Protein AF-A0A8S3YTP9-F1 (afdb_monomer)

Solvent-accessible surface area (backbone atoms only — not comparable to full-atom values): 6230 Å² total; per-residue (Å²): 135,83,88,55,50,76,43,82,43,78,50,59,78,88,60,47,65,52,75,46,81,45,60,61,79,72,37,32,37,41,40,33,40,60,47,86,88,63,82,35,23,47,26,34,32,28,51,98,52,47,58,69,57,43,33,26,32,49,57,98,86,44,76,43,83,46,67,76,44,34,79,89,42,72,31,70,27,60,47,57,96,35,35,24,35,35,40,38,31,52,32,97,78,70,79,54,69,30,35,34,32,42,39,54,42,53,75,92,62,133

Mean predicted aligned error: 4.48 Å

Structure (mmCIF, N/CA/C/O backbone):
data_AF-A0A8S3YTP9-F1
#
_entry.id   AF-A0A8S3YTP9-F1
#
loop_
_atom_site.group_PDB
_atom_site.id
_atom_site.type_symbol
_atom_site.label_atom_id
_atom_site.label_alt_id
_atom_site.label_comp_id
_atom_site.label_asym_id
_atom_site.label_entity_id
_atom_site.label_seq_id
_atom_site.pdbx_PDB_ins_code
_atom_site.Cartn_x
_atom_site.Cartn_y
_atom_site.Cartn_z
_atom_site.occupancy
_atom_site.B_iso_or_equiv
_atom_site.auth_seq_id
_atom_site.auth_comp_id
_atom_site.auth_asym_id
_atom_site.auth_atom_id
_atom_site.pdbx_PDB_model_num
ATOM 1 N N . LEU A 1 1 ? -3.004 -11.306 -22.745 1.00 39.91 1 LEU A N 1
ATOM 2 C CA . LEU A 1 1 ? -3.332 -11.649 -21.345 1.00 39.91 1 LEU A CA 1
ATOM 3 C C . LEU A 1 1 ? -2.062 -12.136 -20.662 1.00 39.91 1 LEU A C 1
ATOM 5 O O . LEU A 1 1 ? -1.693 -13.288 -20.837 1.00 39.91 1 LEU A O 1
ATOM 9 N N . LEU A 1 2 ? -1.329 -11.253 -19.985 1.00 44.56 2 LEU A N 1
ATOM 10 C CA . LEU A 1 2 ? -0.189 -11.680 -19.174 1.00 44.56 2 LEU A CA 1
ATOM 11 C C . LEU A 1 2 ? -0.756 -12.236 -17.868 1.00 44.56 2 LEU A C 1
ATOM 13 O O . LEU A 1 2 ? -1.331 -11.491 -17.082 1.00 44.56 2 LEU A O 1
ATOM 17 N N . SER A 1 3 ? -0.642 -13.548 -17.683 1.00 49.03 3 SER A N 1
ATOM 18 C CA . SER A 1 3 ? -0.996 -14.246 -16.448 1.00 49.03 3 SER A CA 1
ATOM 19 C C . SER A 1 3 ? 0.017 -13.869 -15.358 1.00 49.03 3 SER A C 1
ATOM 21 O O . SER A 1 3 ? 0.947 -14.618 -15.076 1.00 49.03 3 SER A O 1
ATOM 23 N N . GLY A 1 4 ? -0.090 -12.653 -14.820 1.00 61.44 4 GLY A N 1
ATOM 24 C CA . GLY A 1 4 ? 0.720 -12.199 -13.692 1.00 61.44 4 GLY A CA 1
ATOM 25 C C . GLY A 1 4 ? 0.270 -12.898 -12.411 1.00 61.44 4 GLY A C 1
ATOM 26 O O . GLY A 1 4 ? -0.926 -13.004 -12.153 1.00 61.44 4 GLY A O 1
ATOM 27 N N . LYS A 1 5 ? 1.215 -13.393 -11.607 1.00 77.56 5 LYS A N 1
ATOM 28 C CA . LYS A 1 5 ? 0.915 -13.975 -10.293 1.00 77.56 5 LYS A CA 1
ATOM 29 C C . LYS A 1 5 ? 0.400 -12.869 -9.365 1.00 77.56 5 LYS A C 1
ATOM 31 O O . LYS A 1 5 ? 1.066 -11.845 -9.225 1.00 77.56 5 LYS A O 1
ATOM 36 N N . MET A 1 6 ? -0.755 -13.070 -8.733 1.00 87.19 6 MET A N 1
ATOM 37 C CA . MET A 1 6 ? -1.172 -12.229 -7.611 1.00 87.19 6 MET A CA 1
ATOM 38 C C . MET A 1 6 ? -0.465 -12.720 -6.344 1.00 87.19 6 MET A C 1
ATOM 40 O O . MET A 1 6 ? -0.424 -13.924 -6.084 1.00 87.19 6 MET A O 1
ATOM 44 N N . ILE A 1 7 ? 0.137 -11.802 -5.600 1.00 90.88 7 ILE A N 1
ATOM 45 C CA . ILE A 1 7 ? 0.799 -12.063 -4.324 1.00 90.88 7 ILE A CA 1
ATOM 46 C C . ILE A 1 7 ? -0.034 -11.366 -3.258 1.00 90.88 7 ILE A C 1
ATOM 48 O O . ILE A 1 7 ? -0.190 -10.149 -3.307 1.00 90.88 7 ILE A O 1
ATOM 52 N N . ASP A 1 8 ? -0.582 -12.138 -2.332 1.00 93.50 8 ASP A N 1
ATOM 53 C CA . ASP A 1 8 ? -1.375 -11.606 -1.230 1.00 93.50 8 ASP A CA 1
ATOM 54 C C . ASP A 1 8 ? -0.457 -11.292 -0.044 1.00 93.50 8 ASP A C 1
ATOM 56 O O . ASP A 1 8 ? 0.332 -12.149 0.366 1.00 93.50 8 ASP A O 1
ATOM 60 N N . VAL A 1 9 ? -0.496 -10.056 0.452 1.00 95.12 9 VAL A N 1
ATOM 61 C CA . VAL A 1 9 ? 0.353 -9.575 1.547 1.00 95.12 9 VAL A CA 1
ATOM 62 C C . VAL A 1 9 ? -0.530 -8.950 2.617 1.00 95.12 9 VAL A C 1
ATOM 64 O O . VAL A 1 9 ? -1.011 -7.823 2.480 1.00 95.12 9 VAL A O 1
ATOM 67 N N . GLU A 1 10 ? -0.692 -9.682 3.713 1.00 97.12 10 GLU A N 1
ATOM 68 C CA . GLU A 1 10 ? -1.395 -9.215 4.899 1.00 97.12 10 GLU A CA 1
ATOM 69 C C . GLU A 1 10 ? -0.445 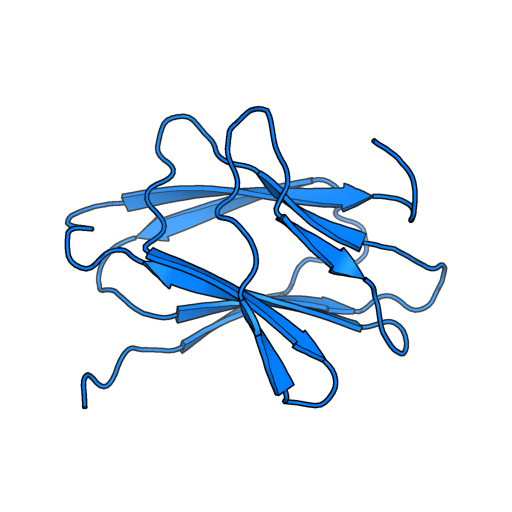-8.462 5.835 1.00 97.12 10 GLU A C 1
ATOM 71 O O . GLU A 1 10 ? 0.620 -8.958 6.211 1.00 97.12 10 GLU A O 1
ATOM 76 N N . ILE A 1 11 ? -0.847 -7.260 6.237 1.00 96.88 11 ILE A N 1
ATOM 77 C CA . ILE A 1 11 ? -0.177 -6.483 7.276 1.00 96.88 11 ILE A CA 1
ATOM 78 C C . ILE A 1 11 ? -0.722 -6.935 8.637 1.00 96.88 11 ILE A C 1
ATOM 80 O O . ILE A 1 11 ? -1.935 -6.869 8.845 1.00 96.88 11 ILE A O 1
ATOM 84 N N . PRO A 1 12 ? 0.139 -7.340 9.589 1.00 95.44 12 PRO A N 1
ATOM 85 C CA . PRO A 1 12 ? -0.292 -7.646 10.950 1.00 95.44 12 PRO A CA 1
ATOM 86 C C . PRO A 1 12 ? -0.970 -6.444 11.621 1.00 95.44 12 PRO A C 1
ATOM 88 O O . PRO A 1 12 ? -0.485 -5.320 11.507 1.00 95.44 12 PRO A O 1
ATOM 91 N N . GLU A 1 13 ? -2.043 -6.673 12.385 1.00 92.44 13 GLU A N 1
ATOM 92 C CA . GLU A 1 13 ? -2.872 -5.603 12.976 1.00 92.44 13 GLU A CA 1
ATOM 93 C C . GLU A 1 13 ? -2.096 -4.602 13.851 1.00 92.44 13 GLU A C 1
ATOM 95 O O . GLU A 1 13 ? -2.452 -3.426 13.949 1.00 92.44 13 GLU A O 1
ATOM 100 N N . ASN A 1 14 ? -1.016 -5.063 14.485 1.00 92.06 14 ASN A N 1
ATOM 101 C CA . ASN A 1 14 ? -0.154 -4.268 15.357 1.00 92.06 14 ASN A CA 1
ATOM 102 C C . ASN A 1 14 ? 0.959 -3.512 14.610 1.00 92.06 14 ASN A C 1
ATOM 104 O O . ASN A 1 14 ? 1.720 -2.771 15.236 1.00 92.06 14 ASN A O 1
ATOM 108 N N . CYS A 1 15 ? 1.080 -3.692 13.294 1.00 94.56 15 CYS A N 1
ATOM 109 C CA . CYS A 1 15 ? 2.113 -3.069 12.486 1.00 94.56 15 CYS A CA 1
ATOM 110 C C . CYS A 1 15 ? 1.601 -1.767 11.861 1.00 94.56 15 CYS A C 1
ATOM 112 O O . CYS A 1 15 ? 0.647 -1.756 11.087 1.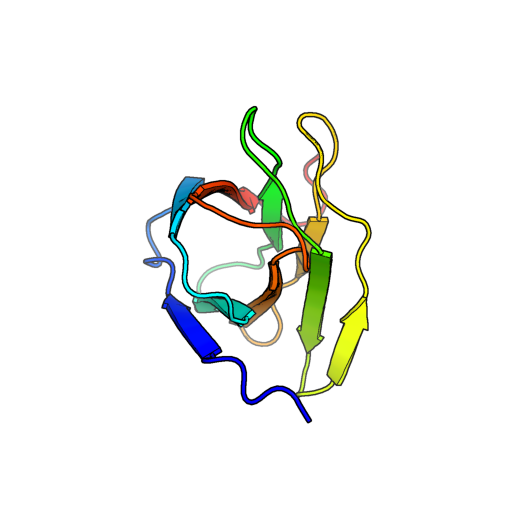00 94.56 15 CYS A O 1
ATOM 114 N N . THR A 1 16 ? 2.246 -0.649 12.191 1.00 94.94 16 THR A N 1
ATOM 115 C CA . THR A 1 16 ? 1.868 0.679 11.680 1.00 94.94 16 THR A CA 1
ATOM 116 C C . THR A 1 16 ? 2.787 1.187 10.578 1.00 94.94 16 THR A C 1
ATOM 118 O O . THR A 1 16 ? 2.433 2.132 9.877 1.00 94.94 16 THR A O 1
ATOM 121 N N . ILE A 1 17 ? 3.963 0.584 10.414 1.00 96.88 17 ILE A N 1
ATOM 122 C CA . ILE A 1 17 ? 4.934 0.927 9.380 1.00 96.88 17 ILE A CA 1
ATOM 123 C C . ILE A 1 17 ? 5.797 -0.290 9.066 1.00 96.88 17 ILE A C 1
ATOM 125 O O . ILE A 1 17 ? 6.168 -1.043 9.966 1.00 96.88 17 ILE A O 1
ATOM 129 N N . GLY A 1 18 ? 6.158 -0.452 7.801 1.00 96.81 18 GLY A N 1
ATOM 130 C CA . GLY A 1 18 ? 7.087 -1.486 7.376 1.00 96.81 18 GLY A CA 1
ATOM 131 C C . GLY A 1 18 ? 7.457 -1.342 5.910 1.00 96.81 18 GLY A C 1
ATOM 132 O O . GLY A 1 18 ? 6.934 -0.474 5.210 1.00 96.81 18 GLY A O 1
ATOM 133 N N . ASN A 1 19 ? 8.352 -2.212 5.459 1.00 96.56 19 ASN A N 1
ATOM 134 C CA . ASN A 1 19 ? 8.785 -2.283 4.071 1.00 96.56 19 ASN A CA 1
ATOM 135 C C . ASN A 1 19 ? 8.274 -3.572 3.430 1.00 96.56 19 ASN A C 1
ATOM 137 O O . ASN A 1 19 ? 8.137 -4.601 4.094 1.00 96.56 19 ASN A O 1
ATOM 141 N N . VAL A 1 20 ? 8.005 -3.500 2.133 1.00 94.44 20 VAL A N 1
ATOM 142 C CA . VAL A 1 20 ? 7.654 -4.639 1.293 1.00 94.44 20 VAL A CA 1
ATOM 143 C C . VAL A 1 20 ? 8.742 -4.794 0.247 1.00 94.44 20 VAL A C 1
ATOM 145 O O . VAL A 1 20 ? 8.837 -4.000 -0.691 1.00 94.44 20 VAL A O 1
ATOM 148 N N . ASP A 1 21 ? 9.546 -5.838 0.414 1.00 92.31 21 ASP A N 1
ATOM 149 C CA . ASP A 1 21 ? 10.508 -6.268 -0.591 1.00 92.31 21 ASP A CA 1
ATOM 150 C C . ASP A 1 21 ? 9.797 -7.064 -1.680 1.00 92.31 21 ASP A C 1
ATOM 152 O O . ASP A 1 21 ? 9.162 -8.092 -1.423 1.00 92.31 21 ASP A O 1
ATOM 156 N N . TRP A 1 22 ? 9.933 -6.613 -2.922 1.00 89.69 22 TRP A N 1
ATOM 157 C CA . TRP A 1 22 ? 9.312 -7.248 -4.069 1.00 89.69 22 TRP A CA 1
ATOM 158 C C . TRP A 1 22 ? 10.341 -7.653 -5.124 1.00 89.69 22 TRP A C 1
ATOM 160 O O . TRP A 1 22 ? 10.862 -6.833 -5.882 1.00 89.69 22 TRP A O 1
ATOM 170 N N . ASN A 1 23 ? 10.600 -8.960 -5.186 1.00 84.00 23 ASN A N 1
ATOM 171 C CA . ASN A 1 23 ? 11.539 -9.576 -6.120 1.00 84.00 23 ASN A CA 1
ATOM 172 C C . ASN A 1 23 ? 10.842 -10.100 -7.386 1.00 84.00 23 ASN A C 1
ATOM 174 O O . ASN A 1 23 ? 9.714 -10.592 -7.337 1.00 84.00 23 ASN A O 1
ATOM 178 N N . TYR A 1 24 ? 11.550 -10.046 -8.516 1.00 76.00 24 TYR A N 1
ATOM 179 C CA . TYR A 1 24 ? 11.189 -10.722 -9.766 1.00 76.00 24 TYR A CA 1
ATOM 180 C C . TYR A 1 24 ? 10.999 -12.247 -9.556 1.00 76.00 24 TYR A C 1
ATOM 182 O O . TYR A 1 24 ? 11.750 -12.832 -8.771 1.00 76.00 24 TYR A O 1
ATOM 190 N N . PRO A 1 25 ? 10.082 -12.942 -10.276 1.00 64.38 25 PRO A N 1
ATOM 191 C CA . PRO A 1 25 ? 9.239 -12.490 -11.392 1.00 64.38 25 PRO A CA 1
ATOM 192 C C . PRO A 1 25 ? 8.003 -11.659 -11.019 1.00 64.38 25 PRO A C 1
ATOM 194 O O . PRO A 1 25 ? 7.475 -11.720 -9.914 1.00 64.38 25 PRO A O 1
ATOM 197 N N . ARG A 1 26 ? 7.559 -10.872 -12.010 1.00 72.31 26 ARG A N 1
ATOM 198 C CA . ARG A 1 26 ? 6.534 -9.816 -11.920 1.00 72.31 26 ARG A CA 1
ATOM 199 C C . ARG A 1 26 ? 5.134 -10.360 -11.631 1.00 72.31 26 ARG A C 1
ATOM 201 O O . ARG A 1 26 ? 4.767 -11.449 -12.070 1.00 72.31 26 ARG A O 1
ATOM 208 N N . GLY A 1 27 ? 4.329 -9.528 -10.981 1.00 79.19 27 GLY A N 1
ATOM 209 C CA . GLY A 1 27 ? 2.949 -9.831 -10.631 1.00 79.19 27 GLY A CA 1
ATOM 210 C C . GLY A 1 27 ? 2.191 -8.592 -10.175 1.00 79.19 27 GLY A C 1
ATOM 211 O O . GLY A 1 27 ? 2.587 -7.464 -10.473 1.00 79.19 27 GLY A O 1
ATOM 212 N N . VAL A 1 28 ? 1.125 -8.820 -9.422 1.00 90.44 28 VAL A N 1
ATOM 213 C CA . VAL A 1 28 ? 0.403 -7.776 -8.692 1.00 90.44 28 VAL A CA 1
ATOM 214 C C . VAL A 1 28 ? 0.432 -8.154 -7.219 1.00 90.44 28 VAL A C 1
ATOM 216 O O . VAL A 1 28 ? 0.137 -9.298 -6.886 1.00 90.44 28 VAL A O 1
ATOM 219 N N . ILE A 1 29 ? 0.806 -7.229 -6.344 1.00 93.88 29 ILE A N 1
ATOM 220 C CA . ILE A 1 29 ? 0.658 -7.396 -4.901 1.00 93.88 29 ILE A CA 1
ATOM 221 C C . ILE A 1 29 ? -0.723 -6.878 -4.506 1.00 93.88 29 ILE A C 1
ATOM 223 O O . ILE A 1 29 ? -1.063 -5.743 -4.831 1.00 93.88 29 ILE A O 1
ATOM 227 N N . LEU A 1 30 ? -1.501 -7.691 -3.800 1.00 96.00 30 LEU A N 1
ATOM 228 C CA . LEU A 1 30 ? -2.636 -7.225 -3.016 1.00 96.00 30 LEU A CA 1
ATOM 229 C C . LEU A 1 30 ? -2.136 -7.007 -1.589 1.00 96.00 30 LEU A C 1
ATOM 231 O O . LEU A 1 30 ? -1.962 -7.958 -0.838 1.00 96.00 30 LEU A O 1
ATOM 235 N N . LEU A 1 31 ? -1.861 -5.757 -1.234 1.00 97.50 31 LEU A N 1
ATOM 236 C CA . LEU A 1 31 ? -1.498 -5.386 0.127 1.00 97.50 31 LEU A CA 1
ATOM 237 C C . LEU A 1 31 ? -2.775 -5.063 0.894 1.00 97.50 31 LEU A C 1
ATOM 239 O O . LEU A 1 31 ? -3.560 -4.214 0.454 1.00 97.50 31 LEU A O 1
ATOM 243 N N . HIS A 1 32 ? -2.984 -5.699 2.039 1.00 97.94 32 HIS A N 1
ATOM 244 C CA . HIS A 1 32 ? -4.173 -5.439 2.832 1.00 97.94 32 HIS A CA 1
ATOM 245 C C . HIS A 1 32 ? -3.922 -5.457 4.332 1.00 97.94 32 HIS A C 1
ATOM 247 O O . HIS A 1 32 ? -3.021 -6.111 4.842 1.00 97.94 32 HIS A O 1
ATOM 253 N N . LEU A 1 33 ? -4.784 -4.733 5.034 1.00 97.69 33 LEU A N 1
ATOM 254 C CA . LEU A 1 33 ? -4.875 -4.722 6.485 1.00 97.69 33 LEU A CA 1
ATOM 255 C C . LEU A 1 33 ? -6.347 -4.871 6.854 1.00 97.69 33 LEU A C 1
ATOM 257 O O . LEU A 1 33 ? -7.190 -4.179 6.273 1.00 97.69 33 LEU A O 1
ATOM 261 N N . THR A 1 34 ? -6.632 -5.738 7.819 1.00 96.69 34 THR A N 1
ATOM 262 C CA . THR A 1 34 ? -7.939 -5.841 8.473 1.00 96.69 34 THR A CA 1
ATOM 263 C C . THR A 1 34 ? -7.764 -5.415 9.922 1.00 96.69 34 THR A C 1
ATOM 265 O O . THR A 1 34 ? -6.868 -5.919 10.583 1.00 96.69 34 THR A O 1
ATOM 268 N N . ARG A 1 35 ? -8.571 -4.474 10.410 1.00 94.06 35 ARG A N 1
ATOM 269 C CA . ARG A 1 35 ? -8.520 -3.992 11.794 1.00 94.06 35 ARG A CA 1
ATOM 270 C C . ARG A 1 35 ? -9.877 -3.401 12.181 1.00 94.06 35 ARG A C 1
ATOM 272 O O . ARG A 1 35 ? -10.456 -2.644 11.411 1.00 94.06 35 ARG A O 1
ATOM 279 N N . ALA A 1 36 ? -10.391 -3.746 13.361 1.00 88.81 36 ALA A N 1
ATOM 280 C CA . ALA A 1 36 ? -11.766 -3.415 13.767 1.00 88.81 36 ALA A CA 1
ATOM 281 C C . ALA A 1 36 ? -11.885 -2.306 14.829 1.00 88.81 36 ALA A C 1
ATOM 283 O O . ALA A 1 36 ? -12.990 -1.957 15.236 1.00 88.81 36 ALA A O 1
ATOM 284 N N . ASP A 1 37 ? -10.771 -1.787 15.339 1.00 85.31 37 ASP A N 1
ATOM 285 C CA . ASP A 1 37 ? -10.770 -0.958 16.549 1.00 85.31 37 ASP A CA 1
ATOM 286 C C . ASP A 1 37 ? -10.973 0.544 16.291 1.00 85.31 37 ASP A C 1
ATOM 288 O O . ASP A 1 37 ? -11.469 1.255 17.165 1.00 85.31 37 ASP A O 1
ATOM 292 N N . SER A 1 38 ? -10.580 1.050 15.122 1.00 89.62 38 SER A N 1
ATOM 293 C CA . SER A 1 38 ? -10.612 2.474 14.793 1.00 89.62 38 SER A 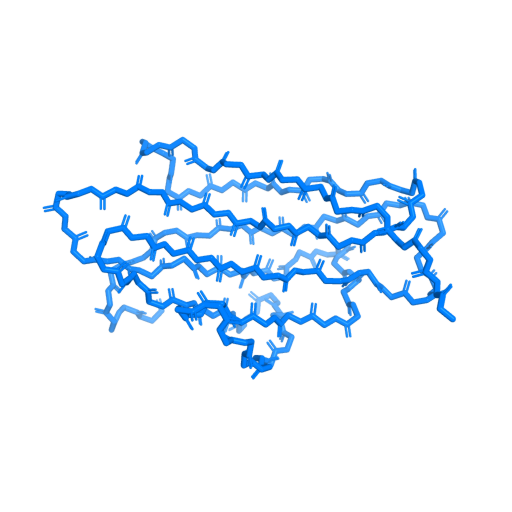CA 1
ATOM 294 C C . SER A 1 38 ? -10.460 2.702 13.289 1.00 89.62 38 SER A C 1
ATOM 296 O O . SER A 1 38 ? -9.756 1.922 12.652 1.00 89.62 38 SER A O 1
ATOM 298 N N . PRO A 1 39 ? -11.053 3.774 12.723 1.00 94.88 39 PRO A N 1
ATOM 299 C CA . PRO A 1 39 ? -10.826 4.145 11.331 1.00 94.88 39 PRO A CA 1
ATOM 300 C C . PRO A 1 39 ? -9.350 4.426 11.043 1.00 94.88 39 PRO A C 1
ATOM 302 O O . PRO A 1 39 ? -8.655 5.059 11.848 1.00 94.88 39 PRO A O 1
ATOM 305 N N . TYR A 1 40 ? -8.881 4.001 9.876 1.00 95.94 40 TYR A N 1
ATOM 306 C CA . TYR A 1 40 ? -7.493 4.123 9.448 1.00 95.94 40 TYR A CA 1
ATOM 307 C C . TYR A 1 40 ? -7.371 4.295 7.933 1.00 95.94 40 TYR A C 1
ATOM 309 O O . TYR A 1 40 ? -8.283 4.042 7.151 1.00 95.94 40 TYR A O 1
ATOM 317 N N . GLN A 1 41 ? -6.192 4.733 7.510 1.00 97.19 41 GLN A N 1
ATOM 318 C CA . GLN A 1 41 ? -5.774 4.703 6.119 1.00 97.19 41 GLN A CA 1
ATOM 319 C C . GLN A 1 41 ? -4.540 3.823 5.988 1.00 97.19 41 GLN A C 1
ATOM 321 O O . GLN A 1 41 ? -3.583 3.957 6.754 1.00 97.19 41 GLN A O 1
ATOM 326 N N . LEU A 1 42 ? -4.565 2.932 5.001 1.00 97.50 42 LEU A N 1
ATOM 327 C CA . LEU A 1 42 ? -3.387 2.208 4.551 1.00 97.50 42 LEU A CA 1
ATOM 328 C C . LEU A 1 42 ? -2.755 2.999 3.409 1.00 97.50 42 LEU A C 1
ATOM 330 O O . LEU A 1 42 ? -3.381 3.201 2.369 1.00 97.50 42 LEU A O 1
ATOM 334 N N . CYS A 1 43 ? -1.520 3.436 3.610 1.00 98.12 43 CYS A N 1
ATOM 335 C CA . CYS A 1 43 ? -0.776 4.265 2.678 1.00 98.12 43 CYS A CA 1
ATOM 336 C C . CYS A 1 43 ? 0.489 3.562 2.201 1.00 98.12 43 CYS A C 1
ATOM 338 O O . CYS A 1 43 ? 1.158 2.884 2.979 1.00 98.12 43 CYS A O 1
ATOM 340 N N . LEU A 1 44 ? 0.853 3.792 0.942 1.00 97.81 44 LEU A N 1
ATOM 341 C CA . LEU A 1 44 ? 2.159 3.446 0.390 1.00 97.81 44 LEU A CA 1
ATOM 342 C C . LEU A 1 44 ? 3.041 4.682 0.317 1.00 97.81 44 LEU A C 1
ATOM 344 O O . LEU A 1 44 ? 2.565 5.774 0.005 1.00 97.81 44 LEU A O 1
ATOM 348 N N . GLN A 1 45 ? 4.334 4.481 0.542 1.00 97.69 45 GLN A N 1
ATOM 349 C CA . GLN A 1 45 ? 5.374 5.484 0.372 1.00 97.69 45 GLN A CA 1
ATOM 350 C C . GLN A 1 45 ? 6.508 4.909 -0.474 1.00 97.69 45 GLN A C 1
ATOM 352 O O . GLN A 1 45 ? 6.921 3.761 -0.294 1.00 97.69 45 GLN A O 1
ATOM 357 N N . GLY A 1 46 ? 7.037 5.726 -1.382 1.00 96.06 46 GLY A N 1
ATOM 358 C CA . GLY A 1 46 ? 8.228 5.370 -2.137 1.00 96.06 46 GLY A CA 1
ATOM 359 C C . GLY A 1 46 ? 9.482 5.375 -1.258 1.00 96.06 46 GLY A C 1
ATOM 360 O O . GLY A 1 46 ? 9.655 6.224 -0.385 1.00 96.06 46 GLY A O 1
ATOM 361 N N . THR A 1 47 ? 10.389 4.449 -1.531 1.00 95.19 47 THR A N 1
ATOM 362 C CA . THR A 1 47 ? 11.773 4.399 -1.060 1.00 95.19 47 THR A CA 1
ATOM 363 C C . THR A 1 47 ? 12.715 4.768 -2.213 1.00 95.19 47 THR A C 1
ATOM 365 O O . THR A 1 47 ? 12.290 5.169 -3.298 1.00 95.19 47 THR A O 1
ATOM 368 N N . TRP A 1 48 ? 14.025 4.656 -1.993 1.00 91.75 48 TRP A N 1
ATOM 369 C CA . TRP A 1 48 ? 15.035 4.913 -3.025 1.00 91.75 48 TRP A CA 1
ATOM 370 C C . TRP A 1 48 ? 15.038 3.889 -4.165 1.00 91.75 48 TRP A C 1
ATOM 372 O O . TRP A 1 48 ? 15.590 4.164 -5.227 1.00 91.75 48 TRP A O 1
ATOM 382 N N . THR A 1 49 ? 14.440 2.718 -3.950 1.00 91.00 49 THR A N 1
ATOM 383 C CA . THR A 1 49 ? 14.431 1.599 -4.903 1.00 91.00 49 THR A CA 1
ATOM 384 C C . THR A 1 49 ? 13.032 1.320 -5.456 1.00 91.00 49 THR A C 1
ATOM 386 O O . THR A 1 49 ? 12.838 0.343 -6.186 1.00 91.00 49 THR A O 1
ATOM 389 N N . THR A 1 50 ? 12.046 2.166 -5.135 1.00 92.75 50 THR A N 1
ATOM 390 C CA . THR A 1 50 ? 10.666 2.009 -5.600 1.00 92.75 50 THR A CA 1
ATOM 391 C C . THR A 1 50 ? 10.559 2.191 -7.109 1.00 92.75 50 THR A C 1
ATOM 393 O O . THR A 1 50 ? 10.938 3.218 -7.666 1.00 92.75 50 THR A O 1
ATOM 396 N N . ASN A 1 51 ? 9.993 1.186 -7.770 1.00 91.06 51 ASN A N 1
ATOM 397 C CA . ASN A 1 51 ? 9.764 1.139 -9.205 1.00 91.06 51 ASN A CA 1
ATOM 398 C C . ASN A 1 51 ? 8.431 0.420 -9.474 1.00 91.06 51 ASN A C 1
ATOM 400 O O . ASN A 1 51 ? 8.386 -0.774 -9.782 1.00 91.06 51 ASN A O 1
ATOM 404 N N . LEU A 1 52 ? 7.334 1.161 -9.297 1.00 93.06 52 LEU A N 1
ATOM 405 C CA . LEU A 1 52 ? 5.959 0.670 -9.426 1.00 93.06 52 LEU A CA 1
ATOM 406 C C . LEU A 1 52 ? 5.350 1.100 -10.763 1.00 93.06 52 LEU A C 1
ATOM 408 O O . LEU A 1 52 ? 5.561 2.218 -11.222 1.00 93.06 52 LEU A O 1
ATOM 412 N N . GLY A 1 53 ? 4.581 0.204 -11.379 1.00 92.75 53 GLY A N 1
ATOM 413 C CA . GLY A 1 53 ? 3.831 0.466 -12.611 1.00 92.75 53 GLY A CA 1
ATOM 414 C C . GLY A 1 53 ? 2.443 1.049 -12.369 1.00 92.75 53 GLY A C 1
ATOM 415 O O . GLY A 1 53 ? 1.899 1.707 -13.250 1.00 92.75 53 GLY A O 1
ATOM 416 N N . GLY A 1 54 ? 1.880 0.841 -11.180 1.00 95.00 54 GLY A N 1
ATOM 417 C CA . GLY A 1 54 ? 0.543 1.315 -10.843 1.00 95.00 54 GLY A CA 1
ATOM 418 C C . GLY A 1 54 ? 0.156 0.976 -9.412 1.00 95.00 54 GLY A C 1
ATOM 419 O O . GLY A 1 54 ? 0.585 -0.049 -8.877 1.00 95.00 54 GLY A O 1
ATOM 420 N N . VAL A 1 55 ? -0.679 1.829 -8.825 1.00 97.69 55 VAL A N 1
ATOM 421 C CA . VAL A 1 55 ? -1.320 1.617 -7.527 1.00 97.69 55 VAL A CA 1
ATOM 422 C C . VAL A 1 55 ? -2.812 1.872 -7.693 1.00 97.69 55 VAL A C 1
ATOM 424 O O . VAL A 1 55 ? -3.205 2.884 -8.271 1.00 97.69 55 VAL A O 1
ATOM 427 N N . SER A 1 56 ? -3.637 0.976 -7.165 1.00 98.25 56 SER A N 1
ATOM 428 C CA . SER A 1 56 ? -5.092 1.118 -7.142 1.00 98.25 56 SER A CA 1
ATOM 429 C C . SER A 1 56 ? -5.621 0.792 -5.755 1.00 98.25 56 SER A C 1
ATOM 431 O O . SER A 1 56 ? -5.162 -0.159 -5.127 1.00 98.25 56 SER A O 1
ATOM 433 N N . LYS A 1 57 ? -6.623 1.531 -5.280 1.00 97.94 57 LYS A N 1
ATOM 43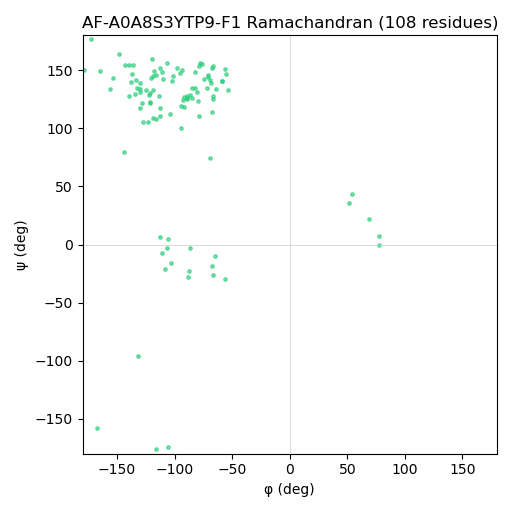4 C CA . LYS A 1 57 ? -7.428 1.077 -4.139 1.00 97.94 57 LYS A CA 1
ATOM 435 C C . LYS A 1 57 ? -8.507 0.113 -4.596 1.00 97.94 57 LYS A C 1
ATOM 437 O O . LYS A 1 57 ? -9.025 0.263 -5.702 1.00 97.94 57 LYS A O 1
ATOM 442 N N . VAL A 1 58 ? -8.858 -0.835 -3.732 1.00 97.44 58 VAL A N 1
ATOM 443 C CA . VAL A 1 58 ? -9.938 -1.796 -3.980 1.00 97.44 58 VAL A CA 1
ATOM 444 C C . VAL A 1 58 ? -11.014 -1.630 -2.923 1.00 97.44 58 VAL A C 1
ATOM 446 O O . VAL A 1 58 ? -10.826 -2.019 -1.772 1.00 97.44 58 VAL A O 1
ATOM 449 N N . VAL A 1 59 ? -12.163 -1.094 -3.326 1.00 96.06 59 VAL A N 1
ATOM 450 C CA . VAL A 1 59 ? -13.326 -0.917 -2.449 1.00 96.06 59 VAL A CA 1
ATOM 451 C C . VAL A 1 59 ? -14.498 -1.670 -3.056 1.00 96.06 59 VAL A C 1
ATOM 453 O O . VAL A 1 59 ? -14.860 -1.427 -4.203 1.00 96.06 59 VAL A O 1
ATOM 456 N N . ASN A 1 60 ? -15.073 -2.617 -2.311 1.00 92.56 60 ASN A N 1
ATOM 457 C CA . ASN A 1 60 ? -16.185 -3.460 -2.777 1.00 92.56 60 ASN A CA 1
ATOM 458 C C . ASN A 1 60 ? -15.918 -4.148 -4.132 1.00 92.56 60 ASN A C 1
ATOM 460 O O . ASN A 1 60 ? -16.811 -4.291 -4.961 1.00 92.56 60 ASN A O 1
ATOM 464 N N . GLY A 1 61 ? -14.664 -4.552 -4.367 1.00 91.69 61 GLY A N 1
ATOM 465 C CA . GLY A 1 61 ? -14.227 -5.183 -5.617 1.00 91.69 61 GLY A CA 1
ATOM 466 C C . GLY A 1 61 ? -14.023 -4.220 -6.791 1.00 91.69 61 GLY A C 1
ATOM 467 O O . GLY A 1 61 ? -13.625 -4.662 -7.863 1.00 91.69 61 GLY A O 1
ATOM 468 N N . VAL A 1 62 ? -14.256 -2.919 -6.602 1.00 96.00 62 VAL A N 1
ATOM 469 C CA . VAL A 1 62 ? -14.009 -1.888 -7.612 1.00 96.00 62 VAL A CA 1
ATOM 470 C C . VAL A 1 62 ? -12.614 -1.311 -7.417 1.00 96.00 62 VAL A C 1
ATOM 472 O O . VAL A 1 62 ? -12.274 -0.817 -6.338 1.00 96.00 62 VAL A O 1
ATOM 475 N N . GLU A 1 63 ? -11.814 -1.358 -8.479 1.00 97.00 63 GLU A N 1
ATOM 476 C CA . GLU A 1 63 ? -10.486 -0.754 -8.515 1.00 97.00 63 GLU A CA 1
ATOM 477 C C . GLU A 1 63 ? -10.573 0.729 -8.886 1.00 97.00 63 GLU A C 1
ATOM 479 O O . GLU A 1 63 ? -11.265 1.117 -9.826 1.00 97.00 63 GLU A O 1
ATOM 484 N N . THR A 1 64 ? -9.852 1.578 -8.160 1.00 98.00 64 THR A N 1
ATOM 485 C CA . THR A 1 64 ? -9.682 2.996 -8.500 1.00 98.00 64 THR A CA 1
ATOM 486 C C . THR A 1 64 ? -8.204 3.332 -8.496 1.00 98.00 64 THR A C 1
ATOM 488 O O . THR A 1 64 ? -7.541 3.164 -7.471 1.00 98.00 64 THR A O 1
ATOM 491 N N . VAL A 1 65 ? -7.697 3.816 -9.630 1.00 98.06 65 VAL A N 1
ATOM 492 C CA . VAL A 1 65 ? -6.287 4.190 -9.781 1.00 98.06 65 VAL A CA 1
ATOM 493 C C . VAL A 1 65 ? -5.948 5.352 -8.850 1.00 98.06 65 VAL A C 1
ATOM 495 O O . VAL A 1 65 ? -6.676 6.343 -8.775 1.00 98.06 65 VAL A O 1
ATOM 498 N N . LEU A 1 66 ? -4.828 5.216 -8.151 1.00 98.06 66 LEU A N 1
ATOM 499 C CA . LEU A 1 66 ? -4.223 6.241 -7.315 1.00 98.06 66 LEU A CA 1
ATOM 500 C C . LEU A 1 66 ? -2.965 6.792 -8.005 1.00 98.06 66 LEU A C 1
ATOM 502 O O . LEU A 1 66 ? -2.358 6.097 -8.827 1.00 98.06 66 LEU A O 1
ATOM 506 N N . PRO A 1 67 ? -2.532 8.022 -7.676 1.00 97.62 67 PRO A N 1
ATOM 507 C CA . PRO A 1 67 ? -1.196 8.471 -8.052 1.00 97.62 67 PRO A CA 1
ATOM 508 C C . PRO A 1 67 ? -0.143 7.496 -7.512 1.00 97.62 67 PRO A C 1
ATOM 510 O O . PRO A 1 67 ? -0.355 6.851 -6.484 1.00 97.62 67 PRO A O 1
ATOM 513 N N . LEU A 1 68 ? 0.994 7.377 -8.200 1.00 97.00 68 LEU A N 1
ATOM 514 C CA . LEU A 1 68 ? 2.114 6.586 -7.694 1.00 97.00 68 LEU A CA 1
ATOM 515 C C . LEU A 1 68 ? 2.728 7.271 -6.465 1.00 97.00 68 LEU A C 1
ATOM 517 O O . LEU A 1 68 ? 2.903 8.493 -6.491 1.00 97.00 68 LEU A O 1
ATOM 521 N N . PRO A 1 69 ? 3.091 6.510 -5.420 1.00 96.75 69 PRO A N 1
ATOM 522 C CA . PRO A 1 69 ? 3.705 7.086 -4.239 1.00 96.75 69 PRO A CA 1
ATOM 523 C C . PRO A 1 69 ? 5.124 7.547 -4.566 1.00 96.75 69 PRO A C 1
ATOM 525 O O . PRO A 1 69 ? 5.854 6.913 -5.333 1.00 96.75 69 PRO A O 1
ATOM 528 N N . THR A 1 70 ? 5.537 8.638 -3.937 1.00 96.25 70 THR A N 1
ATOM 529 C CA . THR A 1 70 ? 6.924 9.106 -3.941 1.00 96.25 70 THR A CA 1
ATOM 530 C C . THR A 1 70 ? 7.471 9.061 -2.518 1.00 96.25 70 THR A C 1
ATOM 532 O O . THR A 1 70 ? 6.810 8.596 -1.588 1.00 96.25 70 THR A O 1
ATOM 535 N N . ARG A 1 71 ? 8.703 9.533 -2.325 1.00 95.31 71 ARG A N 1
ATOM 536 C CA . ARG A 1 71 ? 9.265 9.687 -0.979 1.00 95.31 71 ARG A CA 1
ATOM 537 C C . ARG A 1 71 ? 8.532 10.759 -0.165 1.00 95.31 71 ARG A C 1
ATOM 539 O O . ARG A 1 71 ? 8.479 10.636 1.054 1.00 95.31 71 ARG A O 1
ATOM 546 N N . ASP A 1 72 ? 7.928 11.739 -0.833 1.00 94.75 72 ASP A N 1
ATOM 547 C CA . ASP A 1 72 ? 7.298 12.908 -0.205 1.00 94.75 72 ASP A CA 1
ATOM 548 C C . ASP A 1 72 ? 5.764 12.909 -0.332 1.00 94.75 72 ASP A C 1
ATOM 550 O O . ASP A 1 72 ? 5.094 13.757 0.249 1.00 94.75 72 ASP A O 1
ATOM 554 N N . SER A 1 73 ? 5.193 11.976 -1.101 1.00 94.94 73 SER A N 1
ATOM 555 C CA . SER A 1 73 ? 3.755 11.887 -1.357 1.00 94.94 73 SER A CA 1
ATOM 556 C C . SER A 1 73 ? 3.265 10.451 -1.219 1.00 94.94 73 SER A C 1
ATOM 558 O O . SER A 1 73 ? 3.839 9.528 -1.800 1.00 94.94 73 SER A O 1
ATOM 560 N N . LEU A 1 74 ? 2.201 10.277 -0.437 1.00 96.75 74 LEU A N 1
ATOM 561 C CA . LEU A 1 74 ? 1.610 8.981 -0.132 1.00 96.75 74 LEU A CA 1
ATOM 562 C C . LEU A 1 74 ? 0.467 8.635 -1.088 1.00 96.75 74 LEU A C 1
ATOM 564 O O . LEU A 1 74 ? -0.292 9.505 -1.516 1.00 96.75 74 LEU A O 1
ATOM 568 N N . SER A 1 75 ? 0.283 7.337 -1.321 1.00 97.56 75 SER A N 1
ATOM 569 C CA . SER A 1 75 ? -0.895 6.795 -2.008 1.00 97.56 75 SER A CA 1
ATOM 570 C C . SER A 1 75 ? -1.710 5.976 -1.024 1.00 97.56 75 SER A C 1
ATOM 572 O O . SER A 1 75 ? -1.260 4.916 -0.592 1.00 97.56 75 SER A O 1
ATOM 574 N N . CYS A 1 76 ? -2.892 6.468 -0.658 1.00 97.44 76 CYS A N 1
ATOM 575 C CA . CYS A 1 76 ? -3.669 5.920 0.449 1.00 97.44 76 CYS A CA 1
ATOM 576 C C . CYS A 1 76 ? -5.024 5.360 0.015 1.00 97.44 76 CYS A C 1
ATOM 578 O O . CYS A 1 76 ? -5.677 5.874 -0.896 1.00 97.44 76 CYS A O 1
ATOM 580 N N . THR A 1 77 ? -5.477 4.342 0.741 1.00 97.06 77 THR A N 1
ATOM 581 C CA . THR A 1 77 ? -6.878 3.930 0.790 1.00 97.06 77 THR A CA 1
ATOM 582 C C . THR A 1 77 ? -7.384 4.015 2.219 1.00 97.06 77 THR A C 1
ATOM 584 O O . THR A 1 77 ? -6.660 3.711 3.165 1.00 97.06 77 THR A O 1
ATOM 587 N N . GLU A 1 78 ? -8.637 4.415 2.362 1.00 95.81 78 GLU A N 1
ATOM 588 C CA . GLU A 1 78 ? -9.368 4.362 3.625 1.00 95.81 78 GLU A CA 1
ATOM 589 C C . GLU A 1 78 ? -9.801 2.930 3.919 1.00 95.81 78 GLU A C 1
ATOM 591 O O . GLU A 1 78 ? -9.934 2.112 2.996 1.00 95.81 78 GLU A O 1
ATOM 596 N N . ASP A 1 79 ? -9.997 2.635 5.201 1.00 95.50 79 ASP A N 1
ATOM 597 C CA . ASP A 1 79 ? -10.700 1.435 5.610 1.00 95.50 79 ASP A CA 1
ATOM 598 C C . ASP A 1 79 ? -12.191 1.533 5.258 1.00 95.50 79 ASP A C 1
ATOM 600 O O . ASP A 1 79 ? -12.822 2.586 5.352 1.00 95.50 79 ASP A O 1
ATOM 604 N N . VAL A 1 80 ? -12.751 0.410 4.822 1.00 95.81 80 VAL A N 1
ATOM 605 C CA . VAL A 1 80 ? -14.187 0.219 4.638 1.00 95.81 80 VAL A CA 1
ATOM 606 C C . VAL A 1 80 ? -14.542 -1.077 5.346 1.00 95.81 80 VAL A C 1
ATOM 608 O O . VAL A 1 80 ? -14.004 -2.135 5.014 1.00 95.81 80 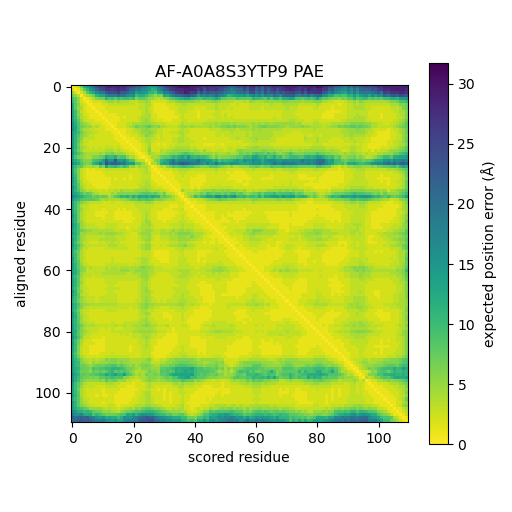VAL A O 1
ATOM 611 N N . ASP A 1 81 ? -15.398 -0.978 6.362 1.00 94.31 81 ASP A N 1
ATOM 612 C CA . ASP A 1 81 ? -15.759 -2.083 7.256 1.00 94.31 81 ASP A CA 1
ATOM 613 C C . ASP A 1 81 ? -14.529 -2.756 7.897 1.00 94.31 81 ASP A C 1
ATOM 615 O O . ASP A 1 81 ? -14.416 -3.986 7.946 1.00 94.31 81 ASP A O 1
ATOM 619 N N . GLY A 1 82 ? -13.571 -1.936 8.348 1.00 95.50 82 GLY A N 1
ATOM 620 C CA . GLY A 1 82 ? -12.341 -2.400 8.989 1.00 95.50 82 GLY A CA 1
ATOM 621 C C . GLY A 1 82 ? -11.379 -3.114 8.040 1.00 95.50 82 GLY A C 1
ATOM 622 O O . GLY A 1 82 ? -10.574 -3.929 8.485 1.00 95.50 82 GLY A O 1
ATOM 623 N N . LYS A 1 83 ? -11.488 -2.876 6.726 1.00 96.94 83 LYS A N 1
ATOM 624 C CA . LYS A 1 83 ? -10.613 -3.462 5.703 1.00 96.94 83 LYS A CA 1
ATOM 625 C C . LYS A 1 83 ? -10.084 -2.389 4.769 1.00 96.94 83 LYS A C 1
ATOM 627 O O . LYS A 1 83 ? -10.850 -1.633 4.182 1.00 96.94 83 LYS A O 1
ATOM 632 N N . ALA A 1 84 ? -8.779 -2.403 4.543 1.00 97.69 84 ALA A N 1
ATOM 633 C CA . ALA A 1 84 ? -8.101 -1.536 3.589 1.00 97.69 84 ALA A CA 1
ATOM 634 C C . ALA A 1 84 ? -7.299 -2.399 2.611 1.00 97.69 84 ALA A C 1
ATOM 636 O O . ALA A 1 84 ? -6.609 -3.328 3.034 1.00 97.69 84 ALA A O 1
ATOM 637 N N . ARG A 1 85 ? -7.407 -2.121 1.305 1.00 98.19 85 ARG A N 1
ATOM 638 C CA . ARG A 1 85 ? -6.796 -2.934 0.241 1.00 98.19 85 ARG A CA 1
ATOM 639 C C . ARG A 1 85 ? -6.199 -2.069 -0.861 1.00 98.19 85 ARG A C 1
ATOM 641 O O . ARG A 1 85 ? -6.896 -1.241 -1.452 1.00 98.19 85 ARG A O 1
ATOM 648 N N . LEU A 1 86 ? -4.933 -2.317 -1.177 1.00 98.19 86 LEU A N 1
ATOM 649 C CA . LEU A 1 86 ? -4.211 -1.696 -2.281 1.00 98.19 86 LEU A CA 1
ATOM 650 C C . LEU A 1 86 ? -3.689 -2.772 -3.230 1.00 98.19 86 LEU A C 1
ATOM 652 O O . LEU A 1 86 ? -3.018 -3.709 -2.809 1.00 98.19 86 LEU A O 1
ATOM 656 N N . LEU A 1 87 ? -3.969 -2.612 -4.518 1.00 97.00 87 LEU A N 1
ATOM 657 C CA . LEU A 1 87 ? -3.319 -3.365 -5.581 1.00 97.00 87 LEU A CA 1
ATOM 658 C C . LEU A 1 87 ? -2.110 -2.584 -6.077 1.00 97.00 87 LEU A C 1
ATOM 660 O O . LEU A 1 87 ? -2.221 -1.421 -6.463 1.00 97.00 87 LEU A O 1
ATOM 664 N N . VAL A 1 88 ? -0.959 -3.242 -6.085 1.00 95.50 88 VAL A N 1
ATOM 665 C CA . VAL A 1 88 ? 0.325 -2.675 -6.482 1.00 95.50 88 VAL A CA 1
ATOM 666 C C . VAL A 1 88 ? 0.872 -3.496 -7.636 1.00 95.50 88 VAL A C 1
ATOM 668 O O . VAL A 1 88 ? 1.043 -4.706 -7.531 1.00 95.50 88 VAL A O 1
ATOM 671 N N . SER A 1 89 ? 1.146 -2.847 -8.760 1.00 92.81 89 SER A N 1
ATOM 672 C CA . SER A 1 89 ? 1.669 -3.496 -9.962 1.00 92.81 89 SER A CA 1
ATOM 673 C C . SER A 1 89 ? 3.116 -3.084 -10.216 1.00 92.81 89 SER A C 1
ATOM 675 O O . SER A 1 89 ? 3.505 -1.940 -9.979 1.00 92.81 89 SER A O 1
ATOM 677 N N . ALA A 1 90 ? 3.928 -4.027 -10.691 1.00 85.94 90 ALA A N 1
ATOM 678 C CA . ALA A 1 90 ? 5.316 -3.772 -11.056 1.00 85.94 90 ALA A CA 1
ATOM 679 C C . ALA A 1 90 ? 5.381 -3.104 -12.433 1.00 85.94 90 ALA A C 1
ATOM 681 O O . ALA A 1 90 ? 4.517 -3.323 -13.286 1.00 85.94 90 ALA A O 1
ATOM 682 N N . THR A 1 91 ? 6.442 -2.341 -12.696 1.00 85.69 91 THR A N 1
ATOM 683 C CA . THR A 1 91 ? 6.706 -1.878 -14.062 1.00 85.69 91 THR A CA 1
ATOM 684 C C . THR A 1 91 ? 7.053 -3.047 -14.985 1.00 85.69 91 THR A C 1
ATOM 686 O O . THR A 1 91 ? 7.610 -4.073 -14.579 1.00 85.69 91 THR A O 1
ATOM 689 N N . SER A 1 92 ? 6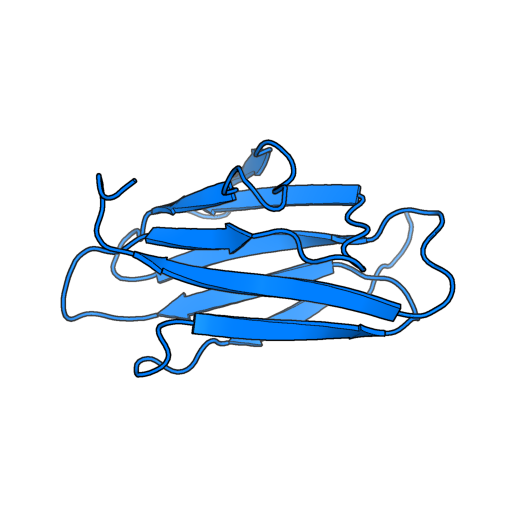.785 -2.880 -16.282 1.00 80.50 92 SER A N 1
ATOM 690 C CA . SER A 1 92 ? 7.227 -3.821 -17.321 1.00 80.50 92 SER A CA 1
ATOM 691 C C . SER A 1 92 ? 8.755 -3.888 -17.467 1.00 80.50 92 SER A C 1
ATOM 693 O O . SER A 1 92 ? 9.263 -4.773 -18.156 1.00 80.50 92 SER A O 1
ATOM 695 N N . SER A 1 93 ? 9.492 -2.987 -16.817 1.00 79.44 93 SER A N 1
ATOM 696 C CA . SER A 1 93 ? 10.952 -2.927 -16.795 1.00 79.44 93 SER A CA 1
ATOM 697 C C . SER A 1 93 ? 11.560 -3.389 -15.468 1.00 79.44 93 SER A C 1
ATOM 699 O O . SER A 1 93 ? 12.779 -3.338 -15.330 1.00 79.44 93 SER A O 1
ATOM 701 N N . LEU A 1 94 ? 10.775 -3.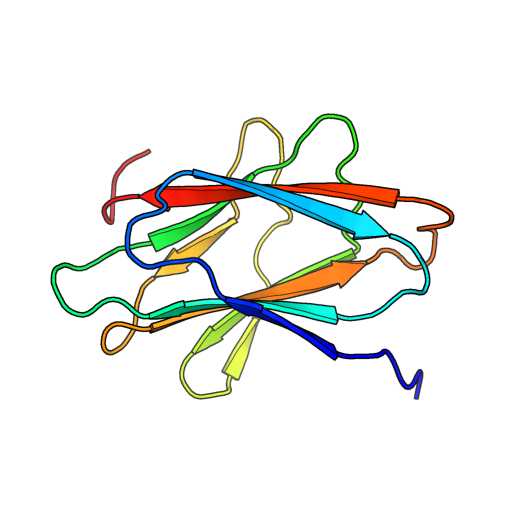882 -14.500 1.00 78.50 94 LEU A N 1
ATOM 702 C CA . LEU A 1 94 ? 11.345 -4.442 -13.275 1.00 78.50 94 LEU A CA 1
ATOM 703 C C . LEU A 1 94 ? 12.100 -5.743 -13.604 1.00 78.50 94 LEU A C 1
ATOM 705 O O . LEU A 1 94 ? 11.498 -6.725 -14.060 1.00 78.50 94 LEU A O 1
ATOM 709 N N . LEU A 1 95 ? 13.424 -5.720 -13.423 1.00 75.44 95 LEU A N 1
ATOM 710 C CA . LEU A 1 95 ? 14.339 -6.825 -13.753 1.00 75.44 95 LEU A CA 1
ATOM 711 C C . LEU A 1 95 ? 14.907 -7.546 -12.522 1.00 75.44 95 LEU A C 1
ATOM 713 O O . LEU A 1 95 ? 15.338 -8.686 -12.654 1.00 75.44 95 LEU A O 1
ATOM 717 N N . TYR A 1 96 ? 14.902 -6.902 -11.352 1.00 80.81 96 TYR A N 1
ATOM 718 C CA . TYR A 1 96 ? 15.538 -7.422 -10.137 1.00 80.81 96 TYR A CA 1
ATOM 719 C C . TYR A 1 96 ? 14.603 -7.328 -8.931 1.00 80.81 96 TYR A C 1
ATOM 721 O O . TYR A 1 96 ? 13.756 -8.199 -8.743 1.00 80.81 96 TYR A O 1
ATOM 729 N N . MET A 1 97 ? 14.733 -6.269 -8.138 1.00 87.88 97 MET A N 1
ATOM 730 C CA . MET A 1 97 ? 13.944 -6.044 -6.935 1.00 87.88 97 MET A CA 1
ATOM 731 C C . MET A 1 97 ? 13.480 -4.596 -6.871 1.00 87.88 97 MET A C 1
ATOM 733 O O . MET A 1 97 ? 14.118 -3.701 -7.430 1.00 87.88 97 MET A O 1
ATOM 737 N N . THR A 1 98 ? 12.374 -4.376 -6.180 1.00 91.19 98 THR A N 1
ATOM 738 C CA . THR A 1 98 ? 11.925 -3.058 -5.753 1.00 91.19 98 THR A CA 1
ATOM 739 C C . THR A 1 98 ? 11.438 -3.153 -4.319 1.00 91.19 98 THR A C 1
ATOM 741 O O . THR A 1 98 ? 10.908 -4.183 -3.916 1.00 91.19 98 THR A O 1
ATOM 744 N N . GLU A 1 99 ? 11.630 -2.094 -3.550 1.00 94.06 99 GLU A N 1
ATOM 745 C CA . GLU A 1 99 ? 11.072 -1.970 -2.210 1.00 94.06 99 GLU A CA 1
ATOM 746 C C . GLU A 1 99 ? 10.100 -0.791 -2.213 1.00 94.06 99 GLU A C 1
ATOM 748 O O . GLU A 1 99 ? 10.316 0.205 -2.909 1.00 94.06 99 GLU A O 1
ATOM 753 N N . PHE A 1 100 ? 9.030 -0.889 -1.439 1.00 95.38 100 PHE A N 1
ATOM 754 C CA . PHE A 1 100 ? 8.191 0.246 -1.070 1.00 95.38 100 PHE A CA 1
ATOM 755 C C . PHE A 1 100 ? 7.794 0.120 0.399 1.00 95.38 100 PHE A C 1
ATOM 757 O O . PHE A 1 100 ? 7.763 -0.981 0.946 1.00 95.38 100 PHE A O 1
ATOM 764 N N . ALA A 1 101 ? 7.489 1.238 1.049 1.00 97.50 101 ALA A N 1
ATOM 765 C CA . ALA A 1 101 ? 7.048 1.237 2.437 1.00 97.50 101 ALA A CA 1
ATOM 766 C C . ALA A 1 101 ? 5.520 1.314 2.524 1.00 97.50 101 ALA A C 1
ATOM 768 O O . ALA A 1 101 ? 4.869 1.909 1.661 1.00 97.50 101 ALA A O 1
ATOM 769 N N . PHE A 1 102 ? 4.953 0.760 3.592 1.00 97.56 102 PHE A N 1
ATOM 770 C CA . PHE A 1 102 ? 3.571 1.004 3.987 1.00 97.56 102 PHE A CA 1
ATOM 771 C C . PHE A 1 102 ? 3.510 1.775 5.303 1.00 97.56 102 PHE A C 1
ATOM 773 O O . PHE A 1 102 ? 4.401 1.671 6.147 1.00 97.56 102 PHE A O 1
ATOM 780 N N . ARG A 1 103 ? 2.432 2.537 5.487 1.00 97.06 103 ARG A N 1
ATOM 781 C CA . ARG A 1 103 ? 2.097 3.238 6.727 1.00 97.06 103 ARG A CA 1
ATOM 782 C C . ARG A 1 103 ? 0.611 3.104 7.015 1.00 97.06 103 ARG A C 1
ATOM 784 O O . ARG A 1 103 ? -0.207 3.233 6.108 1.00 97.06 103 ARG A O 1
ATOM 791 N N . VAL A 1 104 ? 0.275 2.900 8.280 1.00 96.31 104 VAL A N 1
ATOM 792 C CA . VAL A 1 104 ? -1.092 2.948 8.794 1.00 96.31 104 VAL A CA 1
ATOM 793 C C . VAL A 1 104 ? -1.248 4.262 9.541 1.00 96.31 104 VAL A C 1
ATOM 795 O O . VAL A 1 104 ? -0.609 4.477 10.573 1.00 96.31 104 VAL A O 1
ATOM 798 N N . VAL A 1 105 ? -2.067 5.157 9.001 1.00 94.75 105 VAL A N 1
ATOM 799 C CA . VAL A 1 105 ? -2.266 6.505 9.546 1.00 94.75 105 VAL A CA 1
ATOM 800 C C . VAL A 1 105 ? -3.721 6.716 9.937 1.00 94.75 105 VAL A C 1
ATOM 802 O O . VAL A 1 105 ? -4.616 6.008 9.477 1.00 94.75 105 VAL A O 1
ATOM 805 N N . LYS A 1 106 ? -3.970 7.692 10.811 1.00 91.38 106 LYS A N 1
ATOM 806 C CA . LYS A 1 106 ? -5.340 8.117 11.108 1.00 91.38 106 LYS A CA 1
ATOM 807 C C . LYS A 1 106 ? -5.881 8.936 9.932 1.00 91.38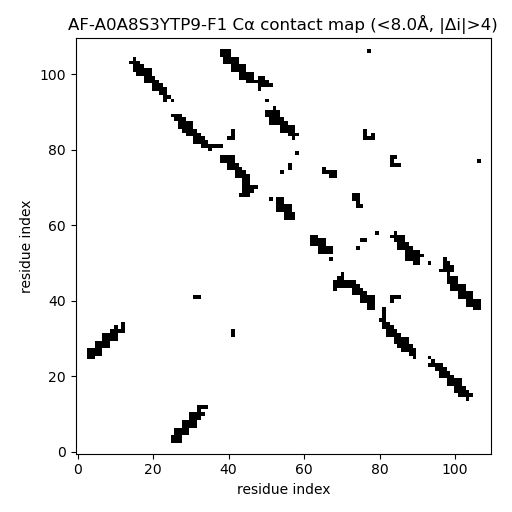 106 LYS A C 1
ATOM 809 O O . LYS A 1 106 ? -5.119 9.746 9.396 1.00 91.38 106 LYS A O 1
ATOM 814 N N . PRO A 1 107 ? -7.171 8.808 9.580 1.00 87.00 107 PRO A N 1
ATOM 815 C CA . PRO A 1 107 ? -7.765 9.616 8.523 1.00 87.00 107 PRO A CA 1
ATOM 816 C C . PRO A 1 107 ? -7.543 11.111 8.778 1.00 87.00 107 PRO A C 1
ATOM 818 O O . PRO A 1 107 ? -7.725 11.591 9.899 1.00 87.00 107 PRO A O 1
ATOM 821 N N . GLY A 1 108 ? -7.115 11.838 7.746 1.00 74.81 108 GLY A N 1
ATOM 822 C CA . GLY A 1 108 ? -6.856 13.280 7.828 1.00 74.81 108 GLY A CA 1
ATOM 823 C C . GLY A 1 108 ? -5.535 13.673 8.500 1.00 74.81 108 GLY A C 1
ATOM 824 O O . GLY A 1 108 ? -5.310 14.862 8.719 1.00 74.81 108 GLY A O 1
ATOM 825 N N . SER A 1 109 ? -4.661 12.714 8.822 1.00 63.62 109 SER A N 1
ATOM 826 C CA . SER A 1 109 ? -3.271 13.013 9.196 1.00 63.62 109 SER A CA 1
ATOM 827 C C . SER A 1 109 ? -2.426 13.211 7.928 1.00 63.62 109 SER A C 1
ATOM 829 O O . SER A 1 109 ? -2.587 12.417 7.001 1.00 63.62 109 SER A O 1
ATOM 831 N N . PRO A 1 110 ? -1.578 14.257 7.862 1.00 53.81 1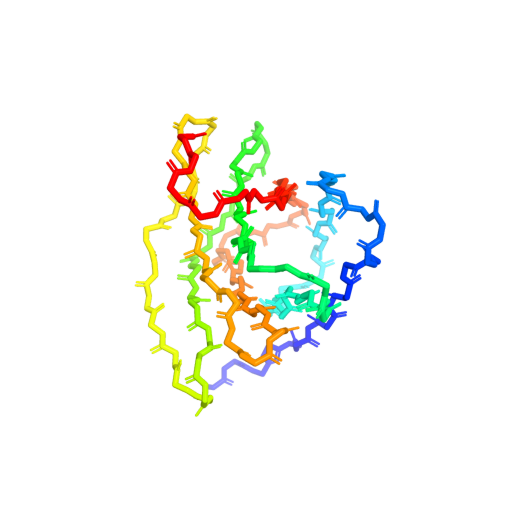10 PRO A N 1
ATOM 832 C CA . PRO A 1 110 ? -0.688 14.492 6.725 1.00 53.81 110 PRO A CA 1
ATOM 833 C C . PRO A 1 110 ? 0.397 13.416 6.586 1.00 53.81 110 PRO A C 1
ATOM 835 O O . PRO A 1 110 ? 0.789 12.817 7.617 1.00 53.81 110 PRO A O 1
#

Organism: NCBI:txid100452

pLDDT: mean 90.48, std 11.44, range [39.91, 98.25]

Nearest PDB structures (foldseek):
  1nqj-assembly1_A  TM=5.747E-01  e=1.912E-03  Hathewaya histolytica
  1nqj-assembly2_B  TM=5.817E-01  e=4.382E-03  Hathewaya histolytica
  2o8o-assembly2_B  TM=5.167E-01  e=1.554E-03  Hathewaya histolytica
  2o8o-assembly1_A  TM=5.530E-01  e=3.751E-03  Hathewaya histolytica
  5sv5-assembly1_A  TM=5.295E-01  e=1.637E-03  Bacillus anthracis

Sequence (110 aa):
LLSGKMIDVEIPENCTIGNVDWNYPRGVILLHLTRADSPYQLCLQGTWTTNLGGVSKVVNGVETVLPLPTRDSLSCTEDVDGKARLLVSATSSLLYMTEFAFRVVKPGSP

Foldseek 3Di:
DPPADEAEAEDPQPDFKDKDKFWDDWHKYKYKYADQDAKKKKKKAADPQAAWPFKWWADPNDTDTFPDHYNVGITIDIDDNRMTIMITGGDPPRDTMGMIMIGIGHPPDD

Radius of gyration: 13.27 Å; Cα contacts (8 Å, |Δi|>4): 258; chains: 1; bounding box: 32×29×38 Å

Secondary structure (DSSP, 8-state):
---PEEEEEEPPTT-SEEEEEEESSPEEEEEEEE--SS--EEEEEE-TT--EEEEEEEETTEEEEEPPP-SS--EEEE-BTTEEEEEEEE-TT--SEEEEEEEEE-TT--